Protein AF-A0A950DNV6-F1 (afdb_monomer_lite)

Foldseek 3Di:
DDQWDCPVVDTARLVCCVVPVDGDAAACPPPALVVLLVNQVSNCVRPVKYKYFPADPNNVVSNCVVVVQWDAPPLLRMIIGHRDDGDDDDDDDDDDDDDPVCRNVSSVVD

pLDDT: mean 95.79, std 4.58, range [61.47, 98.81]

Structure (mmCIF, N/CA/C/O backbone):
data_AF-A0A950DNV6-F1
#
_entry.id   AF-A0A950DNV6-F1
#
loop_
_atom_site.group_PDB
_atom_site.id
_atom_site.type_symbol
_atom_site.label_atom_id
_atom_site.label_alt_id
_atom_site.label_comp_id
_atom_site.label_asym_id
_atom_site.label_entity_id
_atom_site.label_seq_id
_atom_site.pdbx_PDB_ins_code
_atom_site.Cartn_x
_atom_site.Cartn_y
_atom_site.Cartn_z
_atom_site.occupancy
_atom_site.B_iso_or_equiv
_atom_site.auth_seq_id
_atom_site.auth_comp_id
_atom_site.auth_asym_id
_atom_site.auth_atom_id
_atom_site.pdbx_PDB_model_num
ATOM 1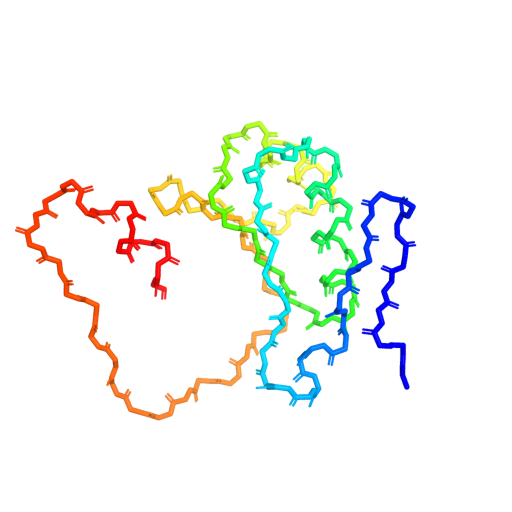 N N . MET A 1 1 ? -16.304 -5.271 -16.108 1.00 61.47 1 MET A N 1
ATOM 2 C CA . MET A 1 1 ? -15.849 -5.385 -14.702 1.00 61.47 1 MET A CA 1
ATOM 3 C C . MET A 1 1 ? -16.121 -4.070 -13.977 1.00 61.47 1 MET A C 1
ATOM 5 O O . MET A 1 1 ? -16.272 -3.061 -14.655 1.00 61.47 1 MET A O 1
ATOM 9 N N . ALA A 1 2 ? -16.233 -4.070 -12.643 1.00 75.94 2 ALA A N 1
ATOM 10 C CA . ALA A 1 2 ? -16.476 -2.847 -11.871 1.00 75.94 2 ALA A CA 1
ATOM 11 C C . ALA A 1 2 ? -15.264 -1.902 -11.941 1.00 75.94 2 ALA A C 1
ATOM 13 O O . ALA A 1 2 ? -14.141 -2.325 -11.676 1.00 75.94 2 ALA A O 1
ATOM 14 N N . ALA A 1 3 ? -15.497 -0.640 -12.311 1.00 91.19 3 ALA A N 1
ATOM 15 C CA . ALA A 1 3 ? -14.451 0.380 -12.382 1.00 91.19 3 ALA A CA 1
ATOM 16 C C . ALA A 1 3 ? -13.968 0.805 -10.987 1.00 91.19 3 ALA A C 1
ATOM 18 O O . ALA A 1 3 ? -12.782 1.048 -10.794 1.00 91.19 3 ALA A O 1
ATOM 19 N N . PHE A 1 4 ? -14.880 0.852 -10.015 1.00 96.56 4 PHE A N 1
ATOM 20 C CA . PHE A 1 4 ? -14.594 1.203 -8.631 1.00 96.56 4 PHE A CA 1
ATOM 21 C C . PHE A 1 4 ? -15.498 0.427 -7.663 1.00 96.56 4 PHE A C 1
ATOM 23 O O . PHE A 1 4 ? -16.516 -0.132 -8.076 1.00 96.56 4 PHE A O 1
ATOM 30 N N . VAL A 1 5 ? -15.133 0.429 -6.381 1.00 97.69 5 VAL A N 1
ATOM 31 C CA . VAL A 1 5 ? -15.963 -0.007 -5.248 1.00 97.69 5 VAL A CA 1
ATOM 32 C C . VAL A 1 5 ? -16.269 1.216 -4.386 1.00 97.69 5 VAL A C 1
ATOM 34 O O . VAL A 1 5 ? -15.359 1.974 -4.057 1.00 97.69 5 VAL A O 1
ATOM 37 N N . ASP A 1 6 ? -17.541 1.435 -4.054 1.00 97.44 6 ASP A N 1
ATOM 38 C CA . ASP A 1 6 ? -17.967 2.507 -3.147 1.00 97.44 6 ASP A CA 1
ATOM 39 C C . ASP A 1 6 ? -18.051 1.965 -1.716 1.00 97.44 6 ASP A C 1
ATOM 41 O O . ASP A 1 6 ? -18.837 1.060 -1.440 1.00 97.44 6 ASP A O 1
ATOM 45 N N . LEU A 1 7 ? -17.220 2.500 -0.823 1.00 97.19 7 LEU A N 1
ATOM 46 C CA . LEU A 1 7 ? -17.172 2.144 0.597 1.00 97.19 7 LEU A CA 1
ATOM 47 C C . LEU A 1 7 ? -17.978 3.126 1.468 1.00 97.19 7 LEU A C 1
ATOM 49 O O . LEU A 1 7 ? -17.892 3.092 2.691 1.00 97.19 7 LEU A O 1
ATOM 53 N N . GLY A 1 8 ? -18.714 4.062 0.860 1.00 97.50 8 GLY A N 1
ATOM 54 C CA . GLY A 1 8 ? -19.467 5.116 1.545 1.00 97.50 8 GLY A CA 1
ATOM 55 C C . GLY A 1 8 ? -18.615 6.319 1.963 1.00 97.50 8 GLY A C 1
ATOM 56 O O . GLY A 1 8 ? -19.075 7.453 1.864 1.00 97.50 8 GLY A O 1
ATOM 57 N N . PHE A 1 9 ? -17.359 6.102 2.368 1.00 96.06 9 PHE A N 1
ATOM 58 C CA . PHE A 1 9 ? -16.395 7.171 2.684 1.00 96.06 9 PHE A CA 1
ATOM 59 C C . PHE A 1 9 ? -15.340 7.386 1.583 1.00 96.06 9 PHE A C 1
ATOM 61 O O . PHE A 1 9 ? -14.632 8.394 1.582 1.00 96.06 9 PHE A O 1
ATOM 68 N N . ALA A 1 10 ? -15.219 6.444 0.643 1.00 95.75 10 ALA A N 1
ATOM 69 C CA . ALA A 1 10 ? -14.279 6.500 -0.471 1.00 95.75 10 ALA A CA 1
ATOM 70 C C . ALA A 1 10 ? -14.782 5.678 -1.665 1.00 95.75 10 ALA A C 1
ATOM 72 O O . ALA A 1 10 ? -15.443 4.655 -1.495 1.00 95.75 10 ALA A O 1
ATOM 73 N N . LYS A 1 11 ? -14.403 6.096 -2.877 1.00 97.31 11 LYS A N 1
ATOM 74 C CA . LYS A 1 11 ? -14.568 5.312 -4.108 1.00 97.31 11 LYS A CA 1
ATOM 75 C C . LYS A 1 11 ? -13.204 4.802 -4.550 1.00 97.31 11 LYS A C 1
ATOM 77 O O . LYS A 1 11 ? -12.375 5.595 -4.982 1.00 97.31 11 LYS A O 1
ATOM 82 N N . VAL A 1 12 ? -12.987 3.500 -4.415 1.00 97.94 12 VAL A N 1
ATOM 83 C CA . VAL A 1 12 ? -11.702 2.834 -4.663 1.00 97.94 12 VAL A CA 1
ATOM 84 C C . VAL A 1 12 ? -11.667 2.315 -6.099 1.00 97.94 12 VAL A C 1
ATOM 86 O O . VAL A 1 12 ? -12.495 1.485 -6.467 1.00 97.94 12 VAL A O 1
ATOM 89 N N . ASP A 1 13 ? -10.727 2.782 -6.918 1.00 97.25 13 ASP A N 1
ATOM 90 C CA . ASP A 1 13 ? -10.510 2.425 -8.329 1.00 97.25 13 ASP A CA 1
ATOM 91 C C . ASP A 1 13 ? -9.866 1.037 -8.454 1.00 97.25 13 ASP A C 1
ATOM 93 O O . ASP A 1 13 ? -8.703 0.855 -8.825 1.00 97.25 13 ASP A O 1
ATOM 97 N N . VAL A 1 14 ? -10.659 0.007 -8.162 1.00 97.06 14 VAL A N 1
ATOM 98 C CA . VAL A 1 14 ? -10.222 -1.387 -8.280 1.00 97.06 14 VAL A CA 1
ATOM 99 C C . VAL A 1 14 ? -9.963 -1.808 -9.736 1.00 97.06 14 VAL A C 1
ATOM 101 O O . VAL A 1 14 ? -9.268 -2.794 -9.966 1.00 97.06 14 VAL A O 1
ATOM 104 N N . GLY A 1 15 ? -10.471 -1.055 -10.724 1.00 96.44 15 GLY A N 1
ATOM 105 C CA . GLY A 1 15 ? -10.243 -1.277 -12.158 1.00 96.44 15 GLY A CA 1
ATOM 106 C C . GLY A 1 15 ? -8.934 -0.683 -12.698 1.00 96.44 15 GLY A C 1
ATOM 107 O O . GLY A 1 15 ? -8.622 -0.841 -13.882 1.00 96.44 15 GLY A O 1
ATOM 108 N N . ARG A 1 16 ? -8.150 0.010 -11.863 1.00 96.12 16 ARG A N 1
ATOM 109 C CA . ARG A 1 16 ? -6.916 0.690 -12.282 1.00 96.12 16 ARG A CA 1
ATOM 110 C C . ARG A 1 16 ? -5.868 -0.253 -12.867 1.00 96.12 16 ARG A C 1
ATOM 112 O O . ARG A 1 16 ? -5.207 0.118 -13.837 1.00 96.12 16 ARG A O 1
ATOM 119 N N . LEU A 1 17 ? -5.757 -1.466 -12.317 1.00 95.12 17 LEU A N 1
ATOM 120 C CA . LEU A 1 17 ? -4.802 -2.477 -12.772 1.00 95.12 17 LEU A CA 1
ATOM 121 C C . LEU A 1 17 ? -5.035 -2.850 -14.242 1.00 95.12 17 LEU A C 1
ATOM 123 O O . LEU A 1 17 ? -4.099 -2.807 -15.031 1.00 95.12 17 LEU A O 1
ATOM 127 N N . GLU A 1 18 ? -6.280 -3.118 -14.632 1.00 93.75 18 GLU A N 1
ATOM 128 C CA . GLU A 1 18 ? -6.637 -3.478 -16.011 1.00 93.75 18 GLU A CA 1
ATOM 129 C C . GLU A 1 18 ? -6.327 -2.343 -16.999 1.00 93.75 18 GLU A C 1
ATOM 131 O O . GLU A 1 18 ? -5.794 -2.570 -18.082 1.00 93.75 18 GLU A O 1
ATOM 136 N N . ARG A 1 19 ? -6.608 -1.093 -16.611 1.00 95.00 19 ARG A N 1
ATOM 137 C CA . ARG A 1 19 ? -6.437 0.072 -17.495 1.00 95.00 19 ARG A CA 1
ATOM 138 C C . ARG A 1 19 ? -5.014 0.624 -17.553 1.00 95.00 19 ARG A C 1
ATOM 140 O O . ARG A 1 19 ? -4.692 1.353 -18.490 1.00 95.00 19 ARG A O 1
ATOM 147 N N . ARG A 1 20 ? -4.200 0.416 -16.512 1.00 94.19 20 ARG A N 1
ATOM 148 C CA . ARG A 1 20 ? -2.891 1.084 -16.357 1.00 94.19 20 ARG A CA 1
ATOM 149 C C . ARG A 1 20 ? -1.728 0.123 -16.138 1.00 94.19 20 ARG A C 1
ATOM 151 O O . ARG A 1 20 ? -0.592 0.566 -16.242 1.00 94.19 20 ARG A O 1
ATOM 158 N N . GLY A 1 21 ? -1.990 -1.151 -15.854 1.00 91.75 21 GLY A N 1
ATOM 159 C CA . GLY A 1 21 ? -0.973 -2.163 -15.557 1.00 91.75 21 GLY A CA 1
ATOM 160 C C . GLY A 1 21 ? -0.505 -2.189 -14.097 1.00 91.75 21 GLY A C 1
ATOM 161 O O . GLY A 1 21 ? 0.365 -2.982 -13.759 1.00 91.75 21 GLY A O 1
ATOM 162 N N . PHE A 1 22 ? -1.072 -1.350 -13.223 1.00 91.81 22 PHE A N 1
ATOM 163 C CA . PHE A 1 22 ? -0.749 -1.309 -11.793 1.00 91.81 22 PHE A CA 1
ATOM 164 C C . PHE A 1 22 ? -1.965 -0.850 -10.964 1.00 91.81 22 PHE A C 1
ATOM 166 O O . PHE A 1 22 ? -2.755 -0.026 -11.446 1.00 91.81 22 PHE A O 1
ATOM 173 N N . PRO A 1 23 ? -2.151 -1.378 -9.739 1.00 94.88 23 PRO A N 1
ATOM 174 C CA . PRO A 1 23 ? -3.324 -1.107 -8.910 1.00 94.88 23 PRO A CA 1
ATOM 175 C C . PRO A 1 23 ? -3.309 0.334 -8.386 1.00 94.88 23 PRO A C 1
ATOM 177 O O . PRO A 1 23 ? -2.343 1.079 -8.565 1.00 94.88 23 PRO A O 1
ATOM 180 N N . GLU A 1 24 ? -4.401 0.757 -7.760 1.00 97.06 24 GLU A N 1
ATOM 181 C CA . GLU A 1 24 ? -4.404 1.987 -6.968 1.00 97.06 24 GLU A CA 1
ATOM 182 C C . GLU A 1 24 ? -3.602 1.792 -5.672 1.00 97.06 24 GLU A C 1
ATOM 184 O O . GLU A 1 24 ? -3.588 0.703 -5.100 1.00 97.06 24 GLU A O 1
ATOM 189 N N . ALA A 1 25 ? -2.929 2.854 -5.224 1.00 97.44 25 ALA A N 1
ATOM 190 C CA . ALA A 1 25 ? -2.272 2.909 -3.925 1.00 97.44 25 ALA A CA 1
ATOM 191 C C . ALA A 1 25 ? -3.076 3.812 -2.982 1.00 97.44 25 ALA A C 1
ATOM 193 O O . ALA A 1 25 ? -3.451 4.928 -3.348 1.00 97.44 25 ALA A O 1
ATOM 194 N N . ALA A 1 26 ? -3.313 3.350 -1.759 1.00 98.19 26 ALA A N 1
ATOM 195 C CA . ALA A 1 26 ? -4.027 4.097 -0.738 1.00 98.19 26 ALA A CA 1
ATOM 196 C C . ALA A 1 26 ? -3.085 5.069 -0.011 1.00 98.19 26 ALA A C 1
ATOM 198 O O . ALA A 1 26 ? -2.124 4.663 0.638 1.00 98.19 26 ALA A O 1
ATOM 199 N N . LEU A 1 27 ? -3.377 6.368 -0.045 1.00 98.00 27 LEU A N 1
ATOM 200 C CA . LEU A 1 27 ? -2.688 7.329 0.821 1.00 98.00 27 LEU A CA 1
ATOM 201 C C . LEU A 1 27 ? -3.243 7.214 2.249 1.00 98.00 27 LEU A C 1
ATOM 203 O O . LEU A 1 27 ? -4.390 7.602 2.473 1.00 98.00 27 LEU A O 1
ATOM 207 N N . ALA A 1 28 ? -2.453 6.732 3.212 1.00 98.25 28 ALA A N 1
ATOM 208 C CA . ALA A 1 28 ? -2.909 6.551 4.596 1.00 98.25 28 ALA A CA 1
ATOM 209 C C . ALA A 1 28 ? -2.963 7.860 5.406 1.00 98.25 28 ALA A C 1
ATOM 211 O O . ALA A 1 28 ? -3.683 7.953 6.394 1.00 98.25 28 ALA A O 1
ATOM 212 N N . THR A 1 29 ? -2.226 8.899 4.996 1.00 97.50 29 THR A N 1
ATOM 213 C CA . THR A 1 29 ? -2.212 10.188 5.707 1.00 97.50 29 THR A CA 1
ATOM 214 C C . THR A 1 29 ? -3.623 10.771 5.841 1.00 97.50 29 THR A C 1
ATOM 216 O O . THR A 1 29 ? -4.309 10.980 4.842 1.00 97.50 29 THR A O 1
ATOM 219 N N . GLY A 1 30 ? -4.031 11.053 7.081 1.00 96.62 30 GLY A N 1
ATOM 220 C CA . GLY A 1 30 ? -5.337 11.635 7.402 1.00 96.62 30 GLY A CA 1
ATOM 221 C C . GLY A 1 30 ? -6.514 10.654 7.375 1.00 96.62 30 GLY A C 1
ATOM 222 O O . GLY A 1 30 ? -7.637 11.091 7.599 1.00 96.62 30 GLY A O 1
ATOM 223 N N . LYS A 1 31 ? -6.285 9.360 7.110 1.00 98.12 31 LYS A N 1
ATOM 224 C CA . LYS A 1 31 ? -7.317 8.314 7.181 1.00 98.12 31 LYS A CA 1
ATOM 225 C C . LYS A 1 31 ? -7.301 7.615 8.534 1.00 98.12 31 LYS A C 1
ATOM 227 O O . LYS A 1 31 ? -6.279 7.603 9.217 1.00 98.12 31 LYS A O 1
ATOM 232 N N . THR A 1 32 ? -8.427 7.018 8.909 1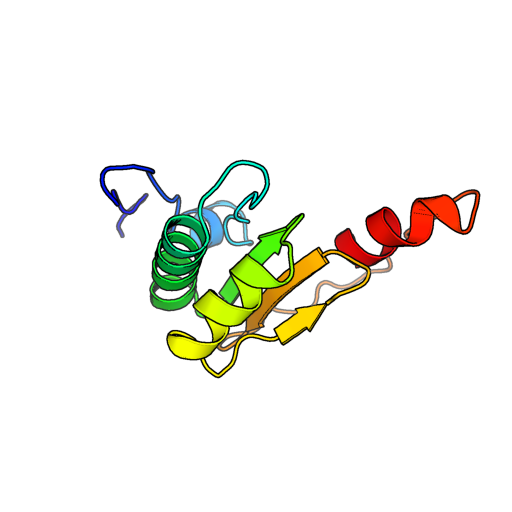.00 98.56 32 THR A N 1
ATOM 233 C CA . THR A 1 32 ? -8.474 6.149 10.087 1.00 98.56 32 THR A CA 1
ATOM 234 C C . THR A 1 32 ? -7.870 4.770 9.771 1.00 98.56 32 THR A C 1
ATOM 236 O O . THR A 1 32 ? -7.817 4.366 8.602 1.00 98.56 32 THR A O 1
ATOM 239 N N . PRO A 1 33 ? -7.428 4.003 10.786 1.00 98.69 33 PRO A N 1
ATOM 240 C CA . PRO A 1 33 ? -6.995 2.619 10.592 1.00 98.69 33 PRO A CA 1
ATOM 241 C C . PRO A 1 33 ? -8.048 1.730 9.912 1.00 98.69 33 PRO A C 1
ATOM 243 O O . PRO A 1 33 ? -7.695 0.904 9.068 1.00 98.69 33 PRO A O 1
ATOM 246 N N . ASP A 1 34 ? -9.333 1.920 10.224 1.00 98.62 34 ASP A N 1
ATOM 247 C CA . ASP A 1 34 ? -10.428 1.166 9.604 1.00 98.62 34 ASP A CA 1
ATOM 248 C C . ASP A 1 34 ? -10.645 1.550 8.136 1.00 98.62 34 ASP A C 1
ATOM 250 O O . ASP A 1 34 ? -10.855 0.664 7.305 1.00 98.62 34 ASP A O 1
ATOM 254 N N . ASP A 1 35 ? -10.531 2.835 7.787 1.00 98.62 35 ASP A N 1
ATOM 255 C CA . ASP A 1 35 ? -10.642 3.284 6.393 1.00 98.62 35 ASP A CA 1
ATOM 256 C C . ASP A 1 35 ? -9.534 2.674 5.530 1.00 98.62 35 ASP A C 1
ATOM 258 O O . ASP A 1 35 ? -9.793 2.143 4.450 1.00 98.62 35 ASP A O 1
ATOM 262 N N . VAL A 1 36 ? -8.284 2.716 6.013 1.00 98.75 36 VAL A N 1
ATOM 263 C CA . VAL A 1 36 ? -7.142 2.113 5.306 1.00 98.75 36 VAL A CA 1
ATOM 264 C C . VAL A 1 36 ? -7.345 0.609 5.147 1.00 98.75 36 VAL A C 1
ATOM 266 O O . VAL A 1 36 ? -7.107 0.077 4.064 1.00 98.75 36 VAL A O 1
ATOM 269 N N . THR A 1 37 ? -7.832 -0.069 6.187 1.00 98.75 37 THR A N 1
ATOM 270 C CA . THR A 1 37 ? -8.085 -1.515 6.153 1.00 98.75 37 THR A CA 1
ATOM 271 C C . THR A 1 37 ? -9.128 -1.883 5.100 1.00 98.75 37 THR A C 1
ATOM 273 O O . THR A 1 37 ? -8.874 -2.763 4.279 1.00 98.75 37 THR A O 1
ATOM 276 N N . GLN A 1 38 ? -10.257 -1.173 5.056 1.00 98.69 38 GLN A N 1
ATOM 277 C CA . GLN A 1 38 ? -11.319 -1.422 4.078 1.00 98.69 38 GLN A CA 1
ATOM 278 C C . GLN A 1 38 ? -10.877 -1.116 2.639 1.00 98.69 38 GLN A C 1
ATOM 280 O O . GLN A 1 38 ? -11.192 -1.876 1.723 1.00 98.69 38 GLN A O 1
ATOM 285 N N . ILE A 1 39 ? -10.096 -0.048 2.426 1.00 98.69 39 ILE A N 1
ATOM 286 C CA . ILE A 1 39 ? -9.539 0.266 1.100 1.00 98.69 39 ILE A CA 1
ATOM 287 C C . ILE A 1 39 ? -8.597 -0.850 0.632 1.00 98.69 39 ILE A C 1
ATOM 289 O O . ILE A 1 39 ? -8.720 -1.331 -0.496 1.00 98.69 39 ILE A O 1
ATOM 293 N N . LEU A 1 40 ? -7.660 -1.277 1.486 1.00 98.69 40 LEU A N 1
ATOM 294 C CA . LEU A 1 40 ? -6.709 -2.336 1.139 1.00 98.69 40 LEU A CA 1
ATOM 295 C C . LEU A 1 40 ? -7.411 -3.669 0.889 1.00 98.69 40 LEU A C 1
ATOM 297 O O . LEU A 1 40 ? -7.036 -4.377 -0.045 1.00 98.69 40 LEU A O 1
ATOM 301 N N . GLN A 1 41 ? -8.448 -3.981 1.669 1.00 98.50 41 GLN A N 1
ATOM 302 C CA . GLN A 1 41 ? -9.278 -5.161 1.469 1.00 98.50 41 GLN A CA 1
ATOM 303 C C . GLN A 1 41 ? -9.942 -5.149 0.082 1.00 98.50 41 GLN A C 1
ATOM 305 O O . GLN A 1 41 ? -9.777 -6.102 -0.677 1.00 98.50 41 GLN A O 1
ATOM 310 N N . ALA A 1 42 ? -10.598 -4.050 -0.301 1.00 98.19 42 ALA A N 1
ATOM 311 C CA . ALA A 1 42 ? -11.232 -3.932 -1.616 1.00 98.19 42 ALA A CA 1
ATOM 312 C C . ALA A 1 42 ? -10.222 -4.074 -2.775 1.00 98.19 42 ALA A C 1
ATOM 314 O O . ALA A 1 42 ? -10.505 -4.723 -3.786 1.00 98.19 42 ALA A O 1
ATOM 315 N N . LEU A 1 43 ? -9.024 -3.494 -2.630 1.00 97.81 43 LEU A N 1
ATOM 316 C CA . LEU A 1 43 ? -7.964 -3.592 -3.637 1.00 97.81 43 LEU A CA 1
ATOM 317 C C . LEU A 1 43 ? -7.426 -5.019 -3.773 1.00 97.81 43 LEU A C 1
ATOM 319 O O . LEU A 1 43 ? -7.318 -5.520 -4.896 1.00 97.81 43 LEU A O 1
ATOM 323 N N . VAL A 1 44 ? -7.113 -5.681 -2.655 1.00 97.69 44 VAL A N 1
ATOM 324 C CA . VAL A 1 44 ? -6.525 -7.026 -2.681 1.00 97.69 44 VAL A CA 1
ATOM 325 C C . VAL A 1 44 ? -7.540 -8.088 -3.100 1.00 97.69 44 VAL A C 1
ATOM 327 O O . VAL A 1 44 ? -7.170 -9.019 -3.808 1.00 97.69 44 VAL A O 1
ATOM 330 N N . GLU A 1 45 ? -8.817 -7.950 -2.736 1.00 96.44 45 GLU A N 1
ATOM 331 C CA . GLU A 1 45 ? -9.877 -8.863 -3.184 1.00 96.44 45 GLU A CA 1
ATOM 332 C C . GLU A 1 45 ? -10.033 -8.842 -4.707 1.00 96.44 45 GLU A C 1
ATOM 334 O O . GLU A 1 45 ? -10.239 -9.886 -5.325 1.00 96.44 45 GLU A O 1
ATOM 339 N N . LYS A 1 46 ? -9.888 -7.665 -5.331 1.00 95.94 46 LYS A N 1
ATOM 340 C CA . LYS A 1 46 ? -9.989 -7.538 -6.787 1.00 95.94 46 LYS A CA 1
ATOM 341 C C . LYS A 1 46 ? -8.710 -7.939 -7.520 1.00 95.94 46 LYS A C 1
ATOM 343 O O . LYS A 1 46 ? -8.792 -8.595 -8.557 1.00 95.94 46 LYS A O 1
ATOM 348 N N . ASN A 1 47 ? -7.559 -7.482 -7.033 1.00 95.50 47 ASN A N 1
ATOM 349 C CA . ASN A 1 47 ? -6.307 -7.482 -7.794 1.00 95.50 47 ASN A CA 1
ATOM 350 C C . ASN A 1 47 ? -5.264 -8.472 -7.262 1.00 95.50 47 ASN A C 1
ATOM 352 O O . ASN A 1 47 ? -4.232 -8.665 -7.898 1.00 95.50 47 ASN A O 1
ATOM 356 N N . GLY A 1 48 ? -5.481 -9.056 -6.081 1.00 96.50 48 GLY A N 1
ATOM 357 C CA . GLY A 1 48 ? -4.479 -9.863 -5.384 1.00 96.50 48 GLY A CA 1
ATOM 358 C C . GLY A 1 48 ? -3.290 -9.053 -4.858 1.00 96.50 48 GLY A C 1
ATOM 359 O O . GLY A 1 48 ? -2.353 -9.637 -4.322 1.00 96.50 48 GLY A O 1
ATOM 360 N N . ILE A 1 49 ? -3.309 -7.726 -4.994 1.00 96.56 49 ILE A N 1
ATOM 361 C CA . ILE A 1 49 ? -2.254 -6.810 -4.553 1.00 96.56 49 ILE A CA 1
ATOM 362 C C . ILE A 1 49 ? -2.867 -5.527 -4.001 1.00 96.56 49 ILE A C 1
ATOM 364 O O . ILE A 1 49 ? -3.867 -5.036 -4.530 1.00 96.56 49 ILE A O 1
ATOM 368 N N . ALA A 1 50 ? -2.258 -4.973 -2.958 1.00 98.00 50 ALA A N 1
ATOM 369 C CA . ALA A 1 50 ? -2.636 -3.681 -2.402 1.00 98.00 50 ALA A CA 1
ATOM 370 C C . ALA A 1 50 ? -1.433 -2.995 -1.740 1.00 98.00 50 ALA A C 1
ATOM 372 O O . ALA A 1 50 ? -0.561 -3.653 -1.170 1.00 98.00 50 ALA A O 1
ATOM 373 N N . LEU A 1 51 ? -1.406 -1.664 -1.811 1.00 98.19 51 LEU A N 1
ATOM 374 C CA . LEU A 1 51 ? -0.366 -0.818 -1.233 1.00 98.19 51 LEU A CA 1
ATOM 375 C C . LEU A 1 51 ? -1.025 0.348 -0.500 1.00 98.19 51 LEU A C 1
ATOM 377 O O . LEU A 1 51 ? -1.840 1.055 -1.092 1.00 98.19 51 LEU A O 1
ATOM 381 N N . ALA A 1 52 ? -0.639 0.583 0.752 1.00 98.56 52 ALA A N 1
ATOM 382 C CA . ALA A 1 52 ? -0.853 1.864 1.414 1.00 98.56 52 ALA A CA 1
ATOM 383 C C . ALA A 1 52 ? 0.486 2.558 1.647 1.00 98.56 52 ALA A C 1
ATOM 385 O O . ALA A 1 52 ? 1.409 1.933 2.163 1.00 98.56 52 ALA A O 1
ATOM 386 N N . THR A 1 53 ? 0.575 3.847 1.321 1.00 98.44 53 THR A N 1
ATOM 387 C CA . THR A 1 53 ? 1.765 4.671 1.568 1.00 98.44 53 THR A CA 1
ATOM 388 C C . THR A 1 53 ? 1.540 5.632 2.727 1.00 98.44 53 THR A C 1
ATOM 390 O O . THR A 1 53 ? 0.404 5.993 3.062 1.00 98.44 53 THR A O 1
ATOM 393 N N . ARG A 1 54 ? 2.640 6.077 3.345 1.00 97.44 54 ARG A N 1
ATOM 394 C CA . ARG A 1 54 ? 2.640 6.997 4.497 1.00 97.44 54 ARG A CA 1
ATOM 395 C C . ARG A 1 54 ? 1.811 6.494 5.686 1.00 97.44 54 ARG A C 1
ATOM 397 O O . ARG A 1 54 ? 1.202 7.288 6.405 1.00 97.44 54 ARG A O 1
ATOM 404 N N . ALA A 1 55 ? 1.789 5.183 5.888 1.00 98.31 55 ALA A N 1
ATOM 405 C CA . ALA A 1 55 ? 1.095 4.506 6.968 1.00 98.31 55 ALA A CA 1
ATOM 406 C C . ALA A 1 55 ? 1.905 4.532 8.277 1.00 98.31 55 ALA A C 1
ATOM 408 O O . ALA A 1 55 ? 3.087 4.204 8.316 1.00 98.31 55 ALA A O 1
ATOM 409 N N . GLY A 1 56 ? 1.250 4.917 9.372 1.00 97.75 56 GLY A N 1
ATOM 410 C CA . GLY A 1 56 ? 1.755 4.709 10.738 1.00 97.75 56 GLY A CA 1
ATOM 411 C C . GLY A 1 56 ? 1.478 3.299 11.281 1.00 97.75 56 GLY A C 1
ATOM 412 O O . GLY A 1 56 ? 0.655 2.577 10.718 1.00 97.75 56 GLY A O 1
ATOM 413 N N . SER A 1 57 ? 2.101 2.945 12.413 1.00 97.62 57 SER A N 1
ATOM 414 C CA . SER A 1 57 ? 1.965 1.623 13.057 1.00 97.62 57 SER A CA 1
ATOM 415 C C . SER A 1 57 ? 0.518 1.247 13.376 1.00 97.62 57 SER A C 1
ATOM 417 O O . SER A 1 57 ? 0.119 0.125 13.099 1.00 97.62 57 SER A O 1
ATOM 419 N N . GLN A 1 58 ? -0.298 2.201 13.837 1.00 98.38 58 GLN A N 1
ATOM 420 C CA . GLN A 1 58 ? -1.719 1.978 14.138 1.00 98.38 58 GLN A CA 1
ATOM 421 C C . GLN A 1 58 ? -2.520 1.490 12.922 1.00 98.38 58 GLN A C 1
ATOM 423 O O . GLN A 1 58 ? -3.427 0.674 13.065 1.00 98.38 58 GLN A O 1
ATOM 428 N N . HIS A 1 59 ? -2.178 1.953 11.712 1.00 98.75 59 HIS A N 1
ATOM 429 C CA . HIS A 1 59 ? -2.810 1.433 10.498 1.00 98.75 59 HIS A CA 1
ATOM 430 C C . HIS A 1 59 ? -2.426 -0.029 10.292 1.00 98.75 59 HIS A C 1
ATOM 432 O O . HIS A 1 59 ? -3.293 -0.854 10.031 1.00 98.75 59 HIS A O 1
ATOM 438 N N . PHE A 1 60 ? -1.141 -0.363 10.435 1.00 98.75 60 PHE A N 1
ATOM 439 C CA . PHE A 1 60 ? -0.670 -1.731 10.243 1.00 98.75 60 PHE A CA 1
ATOM 440 C C . PHE A 1 60 ? -1.234 -2.698 11.286 1.00 98.75 60 PHE A C 1
ATOM 442 O O . PHE A 1 60 ? -1.710 -3.767 10.920 1.00 98.75 60 PHE A O 1
ATOM 449 N N . GLU A 1 61 ? -1.240 -2.305 12.560 1.00 98.62 61 GLU A N 1
ATOM 450 C CA . GLU A 1 61 ? -1.820 -3.078 13.663 1.00 98.62 61 GLU A CA 1
ATOM 451 C C . GLU A 1 61 ? -3.286 -3.427 13.403 1.00 98.62 61 GLU A C 1
ATOM 453 O O . GLU A 1 61 ? -3.726 -4.529 13.723 1.00 98.62 61 GLU A O 1
ATOM 458 N N . ARG A 1 62 ? -4.039 -2.516 12.778 1.00 98.75 62 ARG A N 1
ATOM 459 C CA . ARG A 1 62 ? -5.416 -2.792 12.377 1.00 98.75 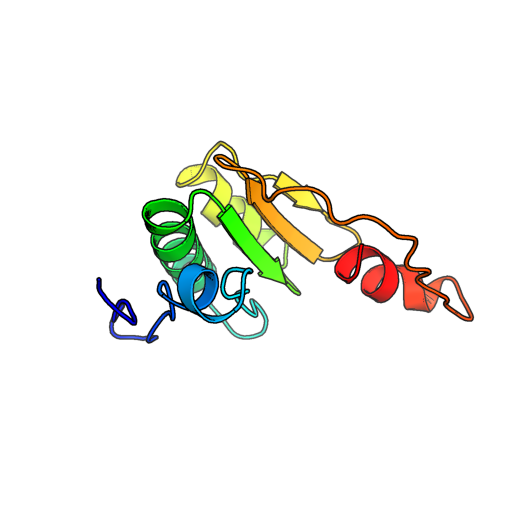62 ARG A CA 1
ATOM 460 C C . ARG A 1 62 ? -5.493 -3.682 11.139 1.00 98.75 62 ARG A C 1
ATOM 462 O O . ARG A 1 62 ? -6.257 -4.646 11.133 1.00 98.75 62 ARG A O 1
ATOM 469 N N . VAL A 1 63 ? -4.689 -3.389 10.118 1.00 98.81 63 VAL A N 1
ATOM 470 C CA . VAL A 1 63 ? -4.680 -4.134 8.853 1.00 98.81 63 VAL A CA 1
ATOM 471 C C . VAL A 1 63 ? -4.323 -5.601 9.078 1.00 98.81 63 VAL A C 1
ATOM 473 O O . VAL A 1 63 ? -5.025 -6.463 8.560 1.00 98.81 63 VAL A O 1
ATOM 476 N N . ILE A 1 64 ? -3.298 -5.910 9.878 1.00 98.69 64 ILE A N 1
ATOM 477 C CA . ILE A 1 64 ? -2.820 -7.289 10.083 1.00 98.69 64 ILE A CA 1
ATOM 478 C C . ILE A 1 64 ? -3.864 -8.194 10.759 1.00 98.69 64 ILE A C 1
ATOM 480 O O . ILE A 1 64 ? -3.839 -9.408 10.584 1.00 98.69 64 ILE A O 1
ATOM 484 N N . GLN A 1 65 ? -4.823 -7.616 11.490 1.00 98.56 65 GLN A N 1
ATOM 485 C CA . GLN A 1 65 ? -5.937 -8.365 12.084 1.00 98.56 65 GLN A CA 1
ATOM 486 C C . GLN A 1 65 ? -6.938 -8.868 11.033 1.00 98.56 65 GLN A C 1
ATOM 488 O O . GLN A 1 65 ? -7.616 -9.864 11.269 1.00 98.56 65 GLN A O 1
ATOM 493 N N . VAL A 1 66 ? -7.058 -8.172 9.898 1.00 98.50 66 VAL A N 1
ATOM 494 C CA . VAL A 1 66 ? -8.017 -8.481 8.819 1.00 98.50 66 VAL A CA 1
ATOM 495 C C . VAL A 1 66 ? -7.326 -9.130 7.619 1.00 98.50 66 VAL A C 1
ATOM 497 O O . VAL A 1 66 ? -7.891 -10.006 6.971 1.00 98.50 66 VAL A O 1
ATOM 500 N N . LEU A 1 67 ? -6.092 -8.718 7.334 1.00 98.38 67 LEU A N 1
ATOM 501 C CA . LEU A 1 67 ? -5.250 -9.182 6.235 1.00 98.38 67 LEU A CA 1
ATOM 502 C C . LEU A 1 67 ? -3.928 -9.717 6.822 1.00 98.38 67 LEU A C 1
ATOM 504 O O . LEU A 1 67 ? -2.931 -8.992 6.829 1.00 98.38 67 LEU A O 1
ATOM 508 N N . PRO A 1 68 ? -3.898 -10.965 7.338 1.00 98.06 68 PRO A N 1
ATOM 509 C CA . PRO A 1 68 ? -2.738 -11.521 8.051 1.00 98.06 68 PRO A CA 1
ATOM 510 C C . PRO A 1 68 ? -1.467 -11.669 7.205 1.00 98.06 68 PRO A C 1
ATOM 512 O O . PRO A 1 68 ? -0.386 -11.890 7.742 1.00 98.06 68 PRO A O 1
ATOM 515 N N . ASP A 1 69 ? -1.591 -11.575 5.882 1.00 97.69 69 ASP A N 1
ATOM 516 C CA . ASP A 1 69 ? -0.494 -11.616 4.918 1.00 97.69 69 ASP A CA 1
ATOM 517 C C . ASP A 1 69 ? 0.102 -10.231 4.603 1.00 97.69 69 ASP A C 1
ATOM 519 O O . ASP A 1 69 ? 1.028 -10.123 3.794 1.00 97.69 69 ASP A O 1
ATOM 523 N N . ALA A 1 70 ? -0.396 -9.169 5.244 1.00 98.56 70 ALA A N 1
ATOM 524 C CA . ALA A 1 70 ? 0.161 -7.831 5.122 1.00 98.56 70 ALA A CA 1
ATOM 525 C C . ALA A 1 70 ? 1.562 -7.725 5.740 1.00 98.56 70 ALA A C 1
ATOM 527 O O . ALA A 1 70 ? 1.841 -8.243 6.821 1.00 98.56 70 ALA A O 1
ATOM 528 N N . ARG A 1 71 ? 2.443 -6.979 5.072 1.00 98.19 71 ARG A N 1
ATOM 529 C CA . ARG A 1 71 ? 3.786 -6.639 5.558 1.00 98.19 71 ARG A CA 1
ATOM 530 C C . ARG A 1 71 ? 3.891 -5.138 5.789 1.00 98.19 71 ARG A C 1
ATOM 532 O O . ARG A 1 71 ? 3.329 -4.362 5.017 1.00 98.19 71 ARG A O 1
ATOM 539 N N . PHE A 1 72 ? 4.621 -4.739 6.830 1.00 98.31 72 PHE A N 1
ATOM 540 C CA . PHE A 1 72 ? 4.895 -3.334 7.122 1.00 98.31 72 PHE A CA 1
ATOM 541 C C . PHE A 1 72 ? 6.354 -2.985 6.866 1.00 98.31 72 PHE A C 1
ATOM 543 O O . PHE A 1 72 ? 7.250 -3.420 7.588 1.00 98.31 72 PHE A O 1
ATOM 550 N N . GLU A 1 73 ? 6.570 -2.139 5.869 1.00 97.81 73 GLU A N 1
ATOM 551 C CA 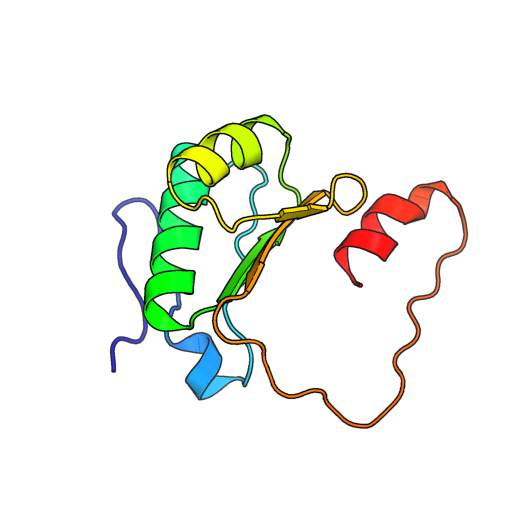. GLU A 1 73 ? 7.859 -1.530 5.574 1.00 97.81 73 GLU A CA 1
ATOM 552 C C . GLU A 1 73 ? 7.977 -0.246 6.397 1.00 97.81 73 GLU A C 1
ATOM 554 O O . GLU A 1 73 ? 7.563 0.835 5.974 1.00 97.81 73 GLU A O 1
ATOM 559 N N . SER A 1 74 ? 8.489 -0.366 7.622 1.00 96.56 74 SER A N 1
ATOM 560 C CA . SER A 1 74 ? 8.423 0.702 8.630 1.00 96.56 74 SER A CA 1
ATOM 561 C C . SER A 1 74 ? 9.180 1.977 8.245 1.00 96.56 74 SER A C 1
ATOM 563 O O . SER A 1 74 ? 8.727 3.074 8.569 1.00 96.56 74 SER A O 1
ATOM 565 N N . VAL A 1 75 ? 10.299 1.858 7.520 1.00 96.44 75 VAL A N 1
ATOM 56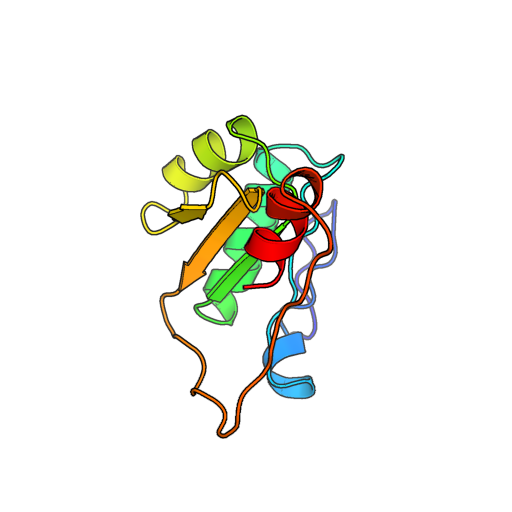6 C CA . VAL A 1 75 ? 11.098 3.016 7.082 1.00 96.44 75 VAL A CA 1
ATOM 567 C C . VAL A 1 75 ? 10.385 3.786 5.969 1.00 96.44 75 VAL A C 1
ATOM 569 O O . VAL A 1 75 ? 10.240 5.002 6.074 1.00 96.44 75 VAL A O 1
ATOM 572 N N . GLY A 1 76 ? 9.890 3.079 4.947 1.00 96.88 76 GLY A N 1
ATOM 573 C CA . GLY A 1 76 ? 9.090 3.653 3.856 1.00 96.88 76 GLY A CA 1
ATOM 574 C C . GLY A 1 76 ? 7.646 3.966 4.251 1.00 96.88 76 GLY A C 1
ATOM 575 O O . GLY A 1 76 ? 6.898 4.561 3.478 1.00 96.88 76 GLY A O 1
ATOM 576 N N . ARG A 1 77 ? 7.234 3.569 5.463 1.00 98.06 77 ARG A N 1
ATOM 577 C CA . ARG A 1 77 ? 5.867 3.697 5.980 1.00 98.06 77 ARG A CA 1
ATOM 578 C C . ARG A 1 77 ? 4.842 3.119 5.006 1.00 98.06 77 ARG A C 1
ATOM 580 O O . ARG A 1 77 ? 3.851 3.773 4.681 1.00 98.06 77 ARG A O 1
ATOM 587 N N . CYS A 1 78 ? 5.099 1.910 4.519 1.00 98.56 78 CYS A N 1
ATOM 588 C CA . CYS A 1 78 ? 4.232 1.244 3.556 1.00 98.56 78 CYS A CA 1
ATOM 589 C C . CYS A 1 78 ? 3.629 -0.033 4.133 1.00 98.56 78 CYS A C 1
ATOM 591 O O . CYS A 1 78 ? 4.309 -0.793 4.818 1.00 98.56 78 CYS A O 1
ATOM 593 N N . ILE A 1 79 ? 2.353 -0.274 3.836 1.00 98.69 79 ILE A N 1
ATOM 594 C CA . ILE A 1 79 ? 1.699 -1.563 4.077 1.00 98.69 79 ILE A CA 1
ATOM 595 C C . ILE A 1 79 ? 1.494 -2.227 2.723 1.00 98.69 79 ILE A C 1
ATOM 597 O O . ILE A 1 79 ? 0.879 -1.633 1.837 1.00 98.69 79 ILE A O 1
ATOM 601 N N . VAL A 1 80 ? 2.011 -3.442 2.575 1.00 98.19 80 VAL A N 1
ATOM 602 C CA . VAL A 1 80 ? 2.050 -4.166 1.303 1.00 98.19 80 VAL A CA 1
ATOM 603 C C . VAL A 1 80 ? 1.361 -5.515 1.459 1.00 98.19 80 VAL A C 1
ATOM 605 O O . VAL A 1 80 ? 1.687 -6.275 2.373 1.00 98.19 80 VAL A O 1
ATOM 608 N N . ILE A 1 81 ? 0.431 -5.821 0.554 1.00 98.25 81 ILE A N 1
ATOM 609 C CA . ILE A 1 81 ? -0.155 -7.153 0.394 1.00 98.25 81 ILE A CA 1
ATOM 610 C C . ILE A 1 81 ? 0.113 -7.616 -1.036 1.00 98.25 81 ILE A C 1
ATOM 612 O O . ILE A 1 81 ? -0.223 -6.912 -1.988 1.00 98.25 81 ILE A O 1
ATOM 616 N N . GLU A 1 82 ? 0.694 -8.806 -1.188 1.00 96.19 82 GLU A N 1
ATOM 617 C CA . GLU A 1 82 ? 1.038 -9.390 -2.488 1.00 96.19 82 GLU A CA 1
ATOM 618 C C . GLU A 1 82 ? 0.685 -10.881 -2.544 1.00 96.19 82 GLU A C 1
ATOM 620 O O . GLU A 1 82 ? 1.510 -11.745 -2.257 1.00 96.19 82 GLU A O 1
ATOM 625 N N . ARG A 1 83 ? -0.552 -11.184 -2.946 1.00 96.38 83 ARG A N 1
ATOM 626 C CA . ARG A 1 83 ? -1.041 -12.546 -3.231 1.00 96.38 83 ARG A CA 1
ATOM 627 C C . ARG A 1 83 ? -0.833 -12.928 -4.694 1.00 96.38 83 ARG A C 1
ATOM 629 O O . ARG A 1 83 ? -0.643 -14.097 -5.014 1.00 96.38 83 ARG A O 1
ATOM 636 N N . THR A 1 84 ? -0.886 -11.945 -5.591 1.00 94.38 84 THR A N 1
ATOM 637 C CA . THR A 1 84 ? -0.705 -12.124 -7.040 1.00 94.38 84 THR A CA 1
ATOM 638 C C . THR A 1 84 ? 0.302 -11.096 -7.560 1.00 94.38 84 THR A C 1
ATOM 640 O O . THR A 1 84 ? -0.096 -10.047 -8.061 1.00 94.38 84 THR A O 1
ATOM 643 N N . PRO A 1 85 ? 1.614 -11.344 -7.396 1.00 90.62 85 PRO A N 1
ATOM 644 C CA . PRO A 1 85 ? 2.641 -10.364 -7.733 1.00 90.62 85 PRO A CA 1
ATOM 645 C C . PRO A 1 85 ? 2.613 -9.993 -9.221 1.00 90.62 85 PRO A C 1
ATOM 647 O O . PRO A 1 85 ? 2.361 -10.836 -10.086 1.00 90.62 85 PRO A O 1
ATOM 650 N N . LEU A 1 86 ? 2.904 -8.724 -9.520 1.00 89.75 86 LEU A N 1
ATOM 651 C CA . LEU A 1 86 ? 2.983 -8.242 -10.898 1.00 89.75 86 LEU A CA 1
ATOM 652 C C . LEU A 1 86 ? 4.223 -8.801 -11.617 1.00 89.75 86 LEU A C 1
ATOM 654 O O . LEU A 1 86 ? 5.261 -9.024 -10.984 1.00 89.75 86 LEU A O 1
ATOM 658 N N . PRO A 1 87 ? 4.162 -8.981 -12.950 1.00 91.12 87 PRO A N 1
ATOM 659 C CA . PRO A 1 87 ? 5.335 -9.327 -13.736 1.00 91.12 87 PRO A CA 1
ATOM 660 C C . PRO A 1 87 ? 6.444 -8.289 -13.557 1.00 91.12 87 PRO A C 1
ATOM 662 O O . PRO A 1 87 ? 6.206 -7.081 -13.607 1.00 91.12 87 PRO A O 1
ATOM 665 N N . ARG A 1 88 ? 7.683 -8.758 -13.398 1.00 89.88 88 ARG A N 1
ATOM 666 C CA . ARG A 1 88 ? 8.845 -7.869 -13.383 1.00 89.88 88 ARG A CA 1
ATOM 667 C C . ARG A 1 88 ? 9.064 -7.265 -14.765 1.00 89.88 88 ARG A C 1
ATOM 669 O O . ARG A 1 88 ? 9.126 -7.986 -15.759 1.00 89.88 88 ARG A O 1
ATOM 676 N N . LEU A 1 89 ? 9.228 -5.948 -14.808 1.00 90.19 89 LEU A N 1
ATOM 677 C CA . LEU A 1 89 ? 9.586 -5.229 -16.026 1.00 90.19 89 LEU A CA 1
ATOM 678 C C . LEU A 1 89 ? 11.094 -5.336 -16.282 1.00 90.19 89 LEU A C 1
ATOM 680 O O . LEU A 1 89 ? 11.901 -5.322 -15.352 1.00 90.19 89 LEU A O 1
ATOM 684 N N . SER A 1 90 ? 11.483 -5.428 -17.553 1.00 92.19 90 SER A N 1
ATOM 685 C CA . SER A 1 90 ? 12.885 -5.341 -17.961 1.00 92.19 90 SER A CA 1
ATOM 686 C C . SER A 1 90 ? 13.400 -3.907 -17.837 1.00 92.19 90 SER A C 1
ATOM 688 O O . SER A 1 90 ? 12.689 -2.965 -18.177 1.00 92.19 90 SER A O 1
ATOM 690 N N . GLY A 1 91 ? 14.659 -3.742 -17.435 1.00 94.62 91 GLY A N 1
ATOM 691 C CA . GLY A 1 91 ? 15.304 -2.436 -17.291 1.00 94.62 91 GLY A CA 1
ATOM 692 C C . GLY A 1 91 ? 15.854 -2.221 -15.886 1.00 94.62 91 GLY A C 1
ATOM 693 O O . GLY A 1 91 ? 15.748 -3.087 -15.019 1.00 94.62 91 GLY A O 1
ATOM 694 N N . LYS A 1 92 ? 16.486 -1.068 -15.669 1.00 93.50 92 LYS A N 1
ATOM 695 C CA . LYS A 1 92 ? 16.981 -0.648 -14.355 1.00 93.50 92 LYS A CA 1
ATOM 696 C C . LYS A 1 92 ? 16.453 0.748 -14.063 1.00 93.50 92 LYS A C 1
ATOM 698 O O . LYS A 1 92 ? 16.575 1.634 -14.903 1.00 93.50 92 LYS A O 1
ATOM 703 N N . VAL A 1 93 ? 15.895 0.926 -12.872 1.00 93.88 93 VAL A N 1
ATOM 704 C CA . VAL A 1 93 ? 15.488 2.224 -12.330 1.00 93.88 93 VAL A CA 1
ATOM 705 C C . VAL A 1 93 ? 16.377 2.502 -11.125 1.00 93.88 93 VAL A C 1
ATOM 707 O O . VAL A 1 93 ? 16.597 1.611 -10.306 1.00 93.88 93 VAL A O 1
ATOM 710 N N . ALA A 1 94 ? 16.921 3.713 -11.042 1.00 94.69 94 ALA A N 1
ATOM 711 C CA . ALA A 1 94 ? 17.694 4.161 -9.892 1.00 94.69 94 ALA A CA 1
ATOM 712 C C . ALA A 1 94 ? 16.857 5.146 -9.071 1.00 94.69 94 ALA A C 1
ATOM 714 O O . ALA A 1 94 ? 16.286 6.083 -9.627 1.00 94.69 94 ALA A O 1
ATOM 715 N N . VAL A 1 95 ? 16.826 4.946 -7.754 1.00 94.75 95 VAL A N 1
ATOM 716 C CA . VAL A 1 95 ? 16.329 5.930 -6.788 1.00 94.75 95 VAL A CA 1
ATOM 717 C C . VAL A 1 95 ? 17.556 6.614 -6.192 1.00 94.75 95 VAL A C 1
ATOM 719 O O . VAL A 1 95 ? 18.416 5.944 -5.621 1.00 94.75 95 VAL A O 1
ATOM 722 N N . VAL A 1 96 ? 17.679 7.928 -6.383 1.00 94.56 96 VAL A N 1
ATOM 723 C CA . VAL A 1 96 ? 18.852 8.714 -5.969 1.00 94.56 96 VAL A CA 1
ATOM 724 C C . VAL A 1 96 ? 18.414 9.752 -4.943 1.00 94.56 96 VAL A C 1
ATOM 726 O O . VAL A 1 96 ? 17.450 10.477 -5.180 1.00 94.56 96 VAL A O 1
ATOM 729 N N . SER A 1 97 ? 19.126 9.832 -3.820 1.00 95.00 97 SER A N 1
ATOM 730 C CA . SER A 1 97 ? 18.897 10.827 -2.771 1.00 95.00 97 SER A CA 1
ATOM 731 C C . SER A 1 97 ? 20.193 11.520 -2.356 1.00 95.00 97 SER A C 1
ATOM 733 O O . SER A 1 97 ? 21.286 11.025 -2.638 1.00 95.00 97 SER A O 1
ATOM 735 N N . ALA A 1 98 ? 20.076 12.687 -1.719 1.00 92.25 98 ALA A N 1
ATOM 736 C CA . ALA A 1 98 ? 21.222 13.514 -1.340 1.00 92.25 98 ALA A CA 1
ATOM 737 C C . ALA A 1 98 ? 21.638 13.312 0.125 1.00 92.25 98 ALA A C 1
ATOM 739 O O . ALA A 1 98 ? 22.740 13.708 0.507 1.00 92.25 98 ALA A O 1
ATOM 740 N N . GLY A 1 99 ? 20.790 12.689 0.952 1.00 92.44 99 GLY A N 1
ATOM 741 C CA . GLY A 1 99 ? 21.113 12.435 2.352 1.00 92.44 99 GLY A CA 1
ATOM 742 C C . GLY A 1 99 ? 20.304 11.320 3.010 1.00 92.44 99 GLY A C 1
ATOM 743 O O . GLY A 1 99 ? 19.359 10.765 2.450 1.00 92.44 99 GLY A O 1
ATOM 744 N N . THR A 1 100 ? 20.677 10.998 4.250 1.00 90.75 100 THR A N 1
ATOM 745 C CA . THR A 1 100 ? 20.000 9.979 5.071 1.00 90.75 100 THR A CA 1
ATOM 746 C C . THR A 1 100 ? 18.598 10.403 5.505 1.00 90.75 100 THR A C 1
ATOM 748 O O . THR A 1 100 ? 17.757 9.542 5.752 1.00 90.75 100 THR A O 1
ATOM 751 N N . THR A 1 101 ? 18.311 11.707 5.542 1.00 94.12 101 THR A N 1
ATOM 752 C CA . THR A 1 101 ? 16.969 12.249 5.809 1.00 94.12 101 THR A CA 1
ATOM 753 C C . THR A 1 101 ? 15.965 11.880 4.719 1.00 94.12 101 THR A C 1
ATOM 755 O O . THR A 1 101 ? 14.782 11.735 5.011 1.00 94.12 101 THR A O 1
ATOM 758 N N . ASP A 1 102 ? 16.430 11.642 3.491 1.00 95.69 102 ASP A N 1
ATOM 759 C CA . ASP A 1 102 ? 15.582 11.217 2.376 1.00 95.69 102 ASP A CA 1
ATOM 760 C C . ASP A 1 102 ? 15.225 9.727 2.455 1.00 95.69 102 ASP A C 1
ATOM 762 O O . ASP A 1 102 ? 14.377 9.258 1.699 1.00 95.69 102 ASP A O 1
ATOM 766 N N . ARG A 1 103 ? 15.853 8.962 3.362 1.00 94.19 103 ARG A N 1
ATOM 767 C CA . ARG A 1 103 ? 15.684 7.505 3.457 1.00 94.19 103 ARG A CA 1
ATOM 768 C C . ARG A 1 103 ? 14.215 7.067 3.527 1.00 94.19 103 ARG A C 1
ATOM 770 O O . ARG A 1 103 ? 13.880 6.146 2.795 1.00 94.19 103 ARG A O 1
ATOM 777 N N . PRO A 1 104 ? 13.315 7.697 4.307 1.00 94.06 104 PRO A N 1
ATOM 778 C CA 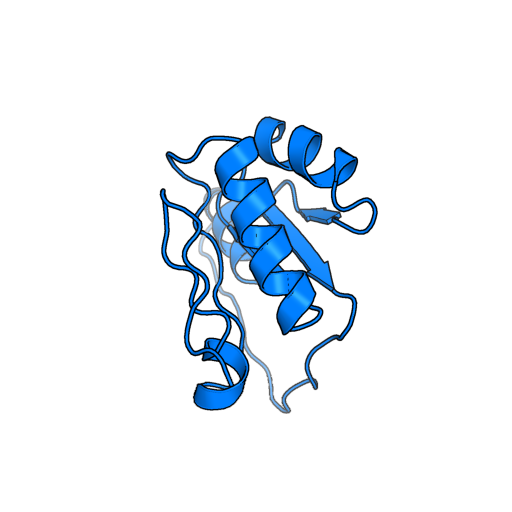. PRO A 1 104 ? 11.903 7.315 4.293 1.00 94.06 104 PRO A CA 1
ATOM 779 C C . PRO A 1 104 ? 11.249 7.469 2.915 1.00 94.06 104 PRO A C 1
ATOM 781 O O . PRO A 1 104 ? 10.433 6.645 2.528 1.00 94.06 104 PRO A O 1
ATOM 784 N N . VAL A 1 105 ? 11.633 8.497 2.154 1.00 95.19 105 VAL A N 1
ATOM 785 C CA . VAL A 1 105 ? 11.114 8.742 0.800 1.00 95.19 105 VAL A CA 1
ATOM 786 C C . VAL A 1 105 ? 11.699 7.741 -0.197 1.00 95.19 105 VAL A C 1
ATOM 788 O O . VAL A 1 105 ? 10.981 7.242 -1.057 1.00 95.19 105 VAL A O 1
ATOM 791 N N . VAL A 1 106 ? 12.987 7.410 -0.061 1.00 96.06 106 VAL A N 1
ATOM 792 C CA . VAL A 1 106 ? 13.652 6.386 -0.881 1.00 96.06 106 VAL A CA 1
ATOM 793 C C . VAL A 1 106 ? 13.014 5.015 -0.670 1.00 96.06 106 VAL A C 1
ATOM 795 O O . VAL A 1 106 ? 12.739 4.320 -1.641 1.00 96.06 106 VAL A O 1
ATOM 798 N N . GLU A 1 107 ? 12.758 4.637 0.581 1.00 96.19 107 GLU A N 1
ATOM 799 C CA . GLU A 1 107 ? 12.161 3.340 0.916 1.00 96.19 107 GLU A CA 1
ATOM 800 C C . GLU A 1 107 ? 10.665 3.277 0.553 1.00 96.19 107 GLU A C 1
ATOM 802 O O . GLU A 1 107 ? 10.173 2.197 0.258 1.00 96.19 107 GLU A O 1
ATOM 807 N N . GLU A 1 108 ? 9.936 4.404 0.519 1.00 95.94 108 GLU A N 1
ATOM 808 C CA . GLU A 1 108 ? 8.556 4.465 -0.014 1.00 95.94 108 GLU A CA 1
ATOM 809 C C . GLU A 1 108 ? 8.514 4.216 -1.538 1.00 95.94 108 GLU A C 1
ATOM 811 O O . GLU A 1 108 ? 7.516 3.718 -2.055 1.00 95.94 108 GLU A O 1
ATOM 816 N N . ALA A 1 109 ? 9.584 4.561 -2.264 1.00 93.56 109 ALA A N 1
ATOM 817 C CA . ALA A 1 109 ? 9.665 4.464 -3.726 1.00 93.56 109 ALA A CA 1
ATOM 818 C C . ALA A 1 109 ? 10.279 3.150 -4.251 1.00 93.56 109 ALA A C 1
ATOM 820 O O . ALA A 1 109 ? 10.429 2.998 -5.467 1.00 93.56 109 ALA A O 1
ATOM 821 N N . ARG A 1 110 ? 10.689 2.248 -3.356 1.00 86.62 110 ARG A N 1
ATOM 822 C CA . ARG A 1 110 ? 11.418 1.016 -3.674 1.00 86.62 110 ARG A CA 1
ATOM 823 C C . ARG A 1 110 ? 10.483 -0.156 -3.960 1.00 86.62 110 ARG A C 1
ATOM 825 O O . ARG A 1 110 ? 10.819 -0.917 -4.897 1.00 86.62 110 ARG A O 1
#

Secondary structure (DSSP, 8-state):
--S-EE-SS-EE-TTHHHHHSS--EEE-TT--HHHHHHHHHHHHHHHSEEEEES--HHHHHHHHHH-TT-EEETTTTEEEEESSPPPPPSS------SSGGGHHHHHHT-

Radius of gyration: 14.35 Å; chains: 1; bounding box: 41×26×32 Å

Sequence (110 aa):
MAAFVDLGFAKVDVGRLERRGFPEAALATGKTPDDVTQILQALVEKNGIALATRAGSQHFERVIQVLPDARFESVGRCIVIERTPLPRLSGKVAVVSAGTTDRPVVEEAR